P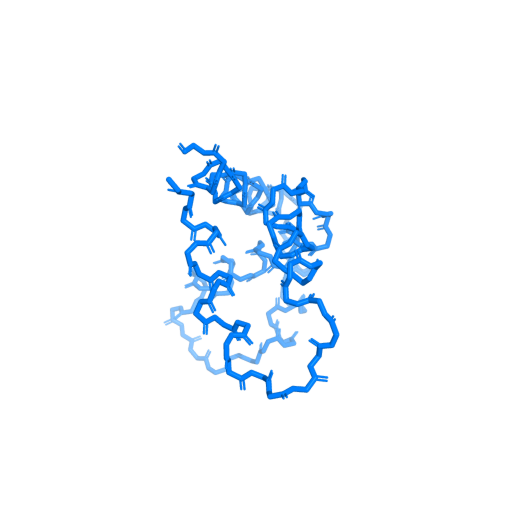rotein AF-A0A087CAH8-F1 (afdb_monomer_lite)

Structure (mmCIF, N/CA/C/O backbone):
data_AF-A0A087CAH8-F1
#
_entry.id   AF-A0A087CAH8-F1
#
loop_
_atom_site.group_PDB
_atom_site.id
_atom_site.type_symbol
_atom_site.label_atom_id
_atom_site.label_alt_id
_atom_site.label_comp_id
_atom_site.label_asym_id
_atom_site.label_entity_id
_atom_site.label_seq_id
_atom_site.pdbx_PDB_ins_code
_atom_site.Cartn_x
_atom_site.Cartn_y
_atom_site.Cartn_z
_atom_site.occupancy
_atom_site.B_iso_or_equiv
_atom_site.auth_seq_id
_atom_site.auth_comp_id
_atom_site.auth_asym_id
_atom_site.auth_atom_id
_atom_site.pdbx_PDB_model_num
ATOM 1 N N . MET A 1 1 ? -14.032 12.188 20.214 1.00 58.16 1 MET A N 1
ATOM 2 C CA . MET A 1 1 ? -14.296 10.894 19.556 1.00 58.16 1 MET A CA 1
ATOM 3 C C . MET A 1 1 ? -13.399 10.863 18.329 1.00 58.16 1 MET A C 1
ATOM 5 O O . MET A 1 1 ? -13.221 11.922 17.741 1.00 58.16 1 MET A O 1
ATOM 9 N N . SER A 1 2 ? -12.715 9.750 18.064 1.00 66.94 2 SER A N 1
ATOM 10 C CA . SER A 1 2 ? -11.755 9.652 16.951 1.00 66.94 2 SER A CA 1
ATOM 11 C C . SER A 1 2 ? -12.514 9.353 15.657 1.00 66.94 2 SER A C 1
ATOM 13 O O . SER A 1 2 ? -13.550 8.696 15.676 1.00 66.94 2 SER A O 1
ATOM 15 N N . ILE A 1 3 ? -11.983 9.767 14.509 1.00 70.12 3 ILE A N 1
ATOM 16 C CA . ILE A 1 3 ? -12.610 9.509 13.203 1.00 70.12 3 ILE A CA 1
ATOM 17 C C . ILE A 1 3 ? -12.878 8.007 12.984 1.00 70.12 3 ILE A C 1
ATOM 19 O O . ILE A 1 3 ? -13.902 7.636 12.413 1.00 70.12 3 ILE A O 1
ATOM 23 N N . ALA A 1 4 ? -12.010 7.115 13.478 1.00 65.31 4 ALA A N 1
ATOM 24 C CA . ALA A 1 4 ? -12.252 5.678 13.344 1.00 65.31 4 ALA A CA 1
ATOM 25 C C . ALA A 1 4 ? -13.316 5.140 14.301 1.00 65.31 4 ALA A C 1
ATOM 27 O O . ALA A 1 4 ? -13.893 4.097 13.998 1.00 65.31 4 ALA A O 1
ATOM 28 N N . THR A 1 5 ? -13.578 5.801 15.436 1.00 69.00 5 THR A N 1
ATOM 29 C CA . THR A 1 5 ? -14.703 5.403 16.293 1.00 69.00 5 THR A CA 1
ATOM 30 C C . THR A 1 5 ? -16.027 5.718 15.613 1.00 69.00 5 THR A C 1
ATOM 32 O O . THR A 1 5 ? -16.900 4.856 15.599 1.00 69.00 5 THR A O 1
ATOM 35 N N . ASP A 1 6 ? -16.120 6.875 14.960 1.00 68.94 6 ASP A N 1
ATOM 36 C CA . ASP A 1 6 ? -17.354 7.347 14.326 1.00 68.94 6 ASP A CA 1
ATOM 37 C C . ASP A 1 6 ? -17.663 6.554 13.037 1.00 68.94 6 ASP A C 1
ATOM 39 O O . ASP A 1 6 ? -18.789 6.110 12.826 1.00 68.94 6 ASP A O 1
ATOM 43 N N . GLU A 1 7 ? -16.651 6.263 12.205 1.00 63.12 7 GLU A N 1
ATOM 44 C CA . GLU A 1 7 ? -16.822 5.388 11.027 1.00 63.12 7 GLU A CA 1
ATOM 45 C C . GLU A 1 7 ? -17.183 3.942 11.394 1.00 63.12 7 GLU A C 1
ATOM 47 O O . GLU A 1 7 ? -17.889 3.256 10.646 1.00 63.12 7 GLU A O 1
ATOM 52 N N . ALA A 1 8 ? -16.639 3.436 12.504 1.00 60.44 8 ALA A N 1
ATOM 53 C CA . ALA A 1 8 ? -16.929 2.082 12.952 1.00 60.44 8 ALA A CA 1
ATOM 54 C C . ALA A 1 8 ? -18.390 1.949 13.389 1.00 60.44 8 ALA A C 1
ATOM 56 O O . ALA A 1 8 ? -19.022 0.950 13.049 1.00 60.44 8 ALA A O 1
ATOM 57 N N . GLU A 1 9 ? -18.931 2.949 14.090 1.00 63.81 9 GLU A N 1
ATOM 58 C CA . GLU A 1 9 ? -20.347 2.990 14.470 1.00 63.81 9 GLU A CA 1
ATOM 59 C C . GLU A 1 9 ? -21.252 2.934 13.228 1.00 63.81 9 GLU A C 1
ATOM 61 O O . GLU A 1 9 ? -22.094 2.041 13.132 1.00 63.81 9 GLU A O 1
ATOM 66 N N . GLU A 1 10 ? -20.990 3.758 12.207 1.00 64.56 10 GLU A N 1
ATOM 67 C CA . GLU A 1 10 ? -21.793 3.774 10.972 1.00 64.56 10 GLU A CA 1
ATOM 68 C C . GLU A 1 10 ? -21.751 2.437 10.199 1.00 64.56 10 GLU A C 1
ATOM 70 O O . GLU A 1 10 ? -22.764 1.965 9.670 1.00 64.56 10 GLU A O 1
ATOM 75 N N . LYS A 1 11 ? -20.577 1.797 10.104 1.00 60.28 11 LYS A N 1
ATOM 76 C CA . LYS A 1 11 ? -20.416 0.550 9.333 1.00 60.28 11 LYS A CA 1
ATOM 77 C C . LYS A 1 11 ? -20.965 -0.678 10.058 1.00 60.28 11 LYS A C 1
ATOM 79 O O . LYS A 1 11 ? -21.455 -1.594 9.394 1.00 60.28 11 LYS A O 1
ATOM 84 N N . ILE A 1 12 ? -20.880 -0.719 11.388 1.00 60.22 12 ILE A N 1
ATOM 85 C CA . ILE A 1 12 ? -21.296 -1.875 12.195 1.00 60.22 12 ILE A CA 1
ATOM 86 C C . ILE A 1 12 ? -22.820 -1.898 12.390 1.00 60.22 12 ILE A C 1
ATOM 88 O O . ILE A 1 12 ? -23.407 -2.981 12.372 1.00 60.22 12 ILE A O 1
ATOM 92 N N . GLU A 1 13 ? -23.488 -0.740 12.459 1.00 58.44 13 GLU A N 1
ATOM 93 C CA . GLU A 1 13 ? -24.959 -0.647 12.556 1.00 58.44 13 GLU A CA 1
ATOM 94 C C . GLU A 1 13 ? -25.709 -1.275 11.363 1.00 58.44 13 GLU A C 1
ATOM 96 O O . GLU A 1 13 ? -26.883 -1.632 11.474 1.00 58.44 13 GLU A O 1
ATOM 101 N N . ARG A 1 14 ? -25.039 -1.480 10.222 1.00 58.06 14 ARG A N 1
ATOM 102 C CA . ARG A 1 14 ? -25.625 -2.097 9.019 1.00 58.06 14 ARG A CA 1
ATOM 103 C C . ARG A 1 14 ? -25.673 -3.629 9.027 1.00 58.06 14 ARG A C 1
ATOM 105 O O . ARG A 1 14 ? -26.200 -4.203 8.072 1.00 58.06 14 ARG A O 1
ATOM 112 N N . ILE A 1 15 ? -25.154 -4.305 10.056 1.00 57.28 15 ILE A N 1
ATOM 113 C CA . ILE A 1 15 ? -25.104 -5.775 10.108 1.00 57.28 15 ILE A CA 1
ATOM 114 C C . ILE A 1 15 ? -26.018 -6.294 11.235 1.00 57.28 15 ILE A C 1
ATOM 116 O O . ILE A 1 15 ? -25.641 -6.212 12.402 1.00 57.28 15 ILE A O 1
ATOM 120 N N . PRO A 1 16 ? -27.198 -6.883 10.940 1.00 52.00 16 PRO A N 1
ATOM 121 C CA . PRO A 1 16 ? -28.237 -7.096 11.955 1.00 52.00 16 PRO A CA 1
ATOM 122 C C . PRO A 1 16 ? -27.971 -8.219 12.978 1.00 52.00 16 PRO A C 1
ATOM 124 O O . PRO A 1 16 ? -28.850 -8.497 13.791 1.00 52.00 16 PRO A O 1
ATOM 127 N N . CYS A 1 17 ? -26.824 -8.915 12.941 1.00 52.97 17 CYS A N 1
ATOM 128 C CA . CYS A 1 17 ? -26.696 -10.219 13.615 1.00 52.97 17 CYS A CA 1
ATOM 129 C C . CYS A 1 17 ? -25.354 -10.531 14.307 1.00 52.97 17 CYS A C 1
ATOM 131 O O . CYS A 1 17 ? -25.160 -11.688 14.679 1.00 52.97 17 CYS A O 1
ATOM 133 N N . ILE A 1 18 ? -24.408 -9.598 14.479 1.00 52.03 18 ILE A N 1
ATOM 134 C CA . ILE A 1 18 ? -23.097 -9.967 15.054 1.00 52.03 18 ILE A CA 1
ATOM 135 C C . ILE A 1 18 ? -23.024 -9.618 16.544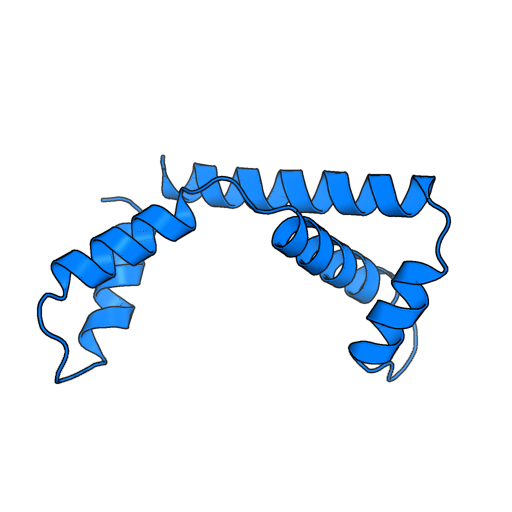 1.00 52.03 18 ILE A C 1
ATOM 137 O O . ILE A 1 18 ? -23.093 -8.457 16.941 1.00 52.03 18 ILE A O 1
ATOM 141 N N . TYR A 1 19 ? -22.878 -10.664 17.360 1.00 53.16 19 TYR A N 1
ATOM 142 C CA . TYR A 1 19 ? -22.469 -10.613 18.763 1.00 53.16 19 TYR A CA 1
ATOM 143 C C . TYR A 1 19 ? -21.316 -9.604 18.964 1.00 53.16 19 TYR A C 1
ATOM 145 O O . TYR A 1 19 ? -20.273 -9.728 18.330 1.00 53.16 19 TYR A O 1
ATOM 153 N N . ASN A 1 20 ? -21.520 -8.634 19.864 1.00 64.19 20 ASN A N 1
ATOM 154 C CA . ASN A 1 20 ? -20.596 -7.560 20.259 1.00 64.19 20 ASN A CA 1
ATOM 155 C C . ASN A 1 20 ? -20.107 -6.632 19.130 1.00 64.19 20 ASN A C 1
ATOM 157 O O . ASN A 1 20 ? -18.952 -6.677 18.702 1.00 64.19 20 ASN A O 1
ATOM 161 N N . SER A 1 21 ? -20.955 -5.670 18.754 1.00 67.00 21 SER A N 1
ATOM 162 C CA . SER A 1 21 ? -20.561 -4.471 17.994 1.00 67.00 21 SER A CA 1
ATOM 163 C C . SER A 1 21 ? -19.323 -3.772 18.577 1.00 67.00 21 SER A C 1
ATOM 165 O O . SER A 1 21 ? -18.493 -3.255 17.833 1.00 67.00 21 SER A O 1
ATOM 167 N N . ASP A 1 22 ? -19.147 -3.823 19.899 1.00 74.88 22 ASP A N 1
ATOM 168 C CA . ASP A 1 22 ? -17.981 -3.277 20.591 1.00 74.88 22 ASP A CA 1
ATOM 169 C C . ASP A 1 22 ? -16.666 -3.994 20.259 1.00 74.88 22 ASP A C 1
ATOM 171 O O . ASP A 1 22 ? -15.626 -3.342 20.161 1.00 74.88 22 ASP A O 1
ATOM 175 N N . ASP A 1 23 ? -16.681 -5.313 20.066 1.00 74.94 23 ASP A N 1
ATOM 176 C CA . ASP A 1 23 ? -15.465 -6.067 19.741 1.00 74.94 23 ASP A CA 1
ATOM 177 C C . ASP A 1 23 ? -15.083 -5.876 18.269 1.00 74.94 23 ASP A C 1
ATOM 179 O O . ASP A 1 23 ? -13.902 -5.720 17.955 1.00 74.94 23 ASP A O 1
ATOM 183 N N . LEU A 1 24 ? -16.074 -5.758 17.377 1.00 74.56 24 LEU A N 1
ATOM 184 C CA . LEU A 1 24 ? -15.856 -5.349 15.987 1.00 74.56 24 LEU A CA 1
ATOM 185 C C . LEU A 1 24 ? -15.300 -3.924 15.890 1.00 74.56 24 LEU A C 1
ATOM 187 O O . LEU A 1 24 ? -14.369 -3.679 15.124 1.00 74.56 24 LEU A O 1
ATOM 191 N N . ARG A 1 25 ? -15.820 -2.993 16.696 1.00 72.25 25 ARG A N 1
ATOM 192 C CA . ARG A 1 25 ? -15.334 -1.609 16.755 1.00 72.25 25 ARG A CA 1
ATOM 193 C C . ARG A 1 25 ? -13.894 -1.553 17.255 1.00 72.25 25 ARG A C 1
ATOM 195 O O . ARG A 1 25 ? -13.060 -0.891 16.641 1.00 72.25 25 ARG A O 1
ATOM 202 N N . LYS A 1 26 ? -13.573 -2.290 18.323 1.00 77.06 26 LYS A N 1
ATOM 203 C CA . LYS A 1 26 ? -12.196 -2.416 18.828 1.00 77.06 26 LYS A CA 1
ATOM 204 C C . LYS A 1 26 ? -11.266 -3.025 17.783 1.00 77.06 26 LYS A C 1
ATOM 206 O O . LYS A 1 26 ? -10.171 -2.507 17.606 1.00 77.06 26 LYS A O 1
AT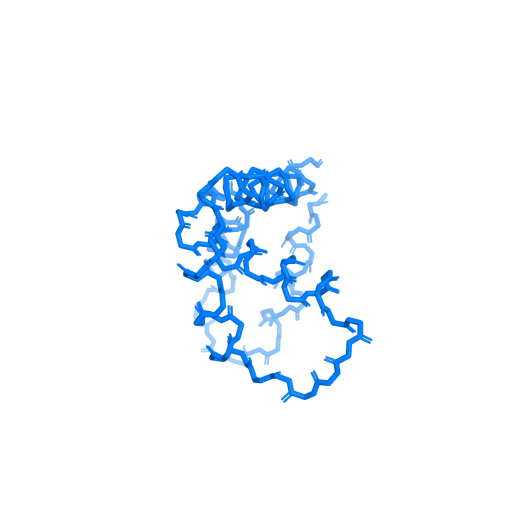OM 211 N N . ALA A 1 27 ? -11.694 -4.071 17.077 1.00 78.69 27 ALA A N 1
ATOM 212 C CA . ALA A 1 27 ? -10.902 -4.693 16.019 1.00 78.69 27 ALA A CA 1
ATOM 213 C C . ALA A 1 27 ? -10.672 -3.743 14.830 1.00 78.69 27 ALA A C 1
ATOM 215 O O . ALA A 1 27 ? -9.555 -3.662 14.324 1.00 78.69 27 ALA A O 1
ATOM 216 N N . TYR A 1 28 ? -11.692 -2.980 14.422 1.00 76.81 28 TYR A N 1
ATOM 217 C CA . TYR A 1 28 ? -11.581 -1.982 13.355 1.00 76.81 28 TYR A CA 1
ATOM 218 C C . TYR A 1 28 ? -10.594 -0.870 13.716 1.00 76.81 28 TYR A C 1
ATOM 220 O O . TYR A 1 28 ? -9.689 -0.568 12.939 1.00 76.81 28 TYR A O 1
ATOM 228 N N . VAL A 1 29 ? -10.729 -0.294 14.915 1.00 78.50 29 VAL A N 1
ATOM 229 C CA . VAL A 1 29 ? -9.799 0.730 15.408 1.00 78.50 29 VAL A CA 1
ATOM 230 C C . VAL A 1 29 ? -8.391 0.149 15.521 1.00 78.50 29 VAL A C 1
ATOM 232 O O . VAL A 1 29 ? -7.459 0.741 14.987 1.00 78.50 29 VAL A O 1
ATOM 235 N N . ALA A 1 30 ? -8.235 -1.036 16.122 1.00 79.25 30 ALA A N 1
ATOM 236 C CA . ALA A 1 30 ? -6.937 -1.691 16.265 1.00 79.25 30 ALA A CA 1
ATOM 237 C C . ALA A 1 30 ? -6.246 -1.883 14.908 1.00 79.25 30 ALA A C 1
ATOM 239 O O . ALA A 1 30 ? -5.090 -1.492 14.765 1.00 79.25 30 ALA A O 1
ATOM 240 N N . GLY A 1 31 ? -6.966 -2.381 13.897 1.00 78.38 31 GLY A N 1
ATOM 241 C CA . GLY A 1 31 ? -6.444 -2.528 12.537 1.00 78.38 31 GLY A CA 1
ATOM 242 C C . GLY A 1 31 ? -6.056 -1.197 11.887 1.00 78.38 31 GLY A C 1
ATOM 243 O O . GLY A 1 31 ? -5.019 -1.108 11.245 1.00 78.38 31 GLY A O 1
ATOM 244 N N . ARG A 1 32 ? -6.833 -0.127 12.104 1.00 78.31 32 ARG A N 1
ATOM 245 C CA . ARG A 1 32 ? -6.542 1.219 11.569 1.00 78.31 32 ARG A CA 1
ATOM 246 C C . ARG A 1 32 ? -5.367 1.914 12.258 1.00 78.31 32 ARG A C 1
ATOM 248 O O . ARG A 1 32 ? -4.796 2.836 11.684 1.00 78.31 32 ARG A O 1
ATOM 255 N N . THR A 1 33 ? -5.034 1.494 13.476 1.00 80.81 33 THR A N 1
ATOM 256 C CA . THR A 1 33 ? -3.918 2.031 14.272 1.00 80.81 33 THR A CA 1
ATOM 257 C C . THR A 1 33 ? -2.656 1.168 14.241 1.00 80.81 33 THR A C 1
ATOM 259 O O . THR A 1 33 ? -1.615 1.613 14.734 1.00 80.81 33 THR A O 1
ATOM 262 N N . ALA A 1 34 ? -2.741 -0.045 13.683 1.00 85.69 34 ALA A N 1
ATOM 263 C CA . ALA A 1 34 ? -1.623 -0.970 13.553 1.00 85.69 34 ALA A CA 1
ATOM 264 C C . ALA A 1 34 ? -0.580 -0.447 12.557 1.00 85.69 34 ALA A C 1
ATOM 266 O O . ALA A 1 34 ? -0.906 0.296 11.629 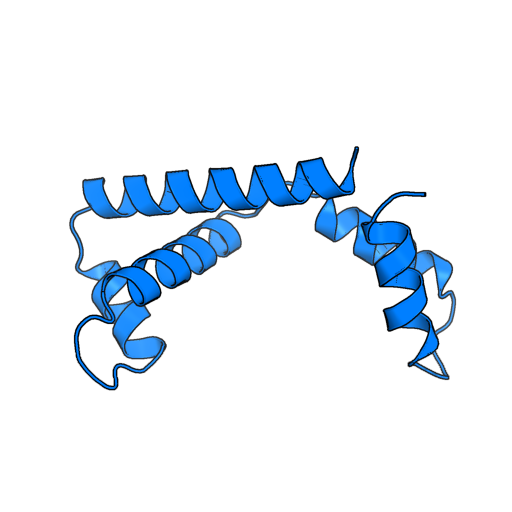1.00 85.69 34 ALA A O 1
ATOM 267 N N . GLU A 1 35 ? 0.683 -0.821 12.763 1.00 89.19 35 GLU A N 1
ATOM 268 C CA . GLU A 1 35 ? 1.730 -0.541 11.781 1.00 89.19 35 GLU A CA 1
ATOM 269 C C . GLU A 1 35 ? 1.428 -1.281 10.469 1.00 89.19 35 GLU A C 1
ATOM 271 O O . GLU A 1 35 ? 1.031 -2.450 10.513 1.00 89.19 35 GLU A O 1
ATOM 276 N N . PRO A 1 36 ? 1.609 -0.626 9.309 1.00 89.31 36 PRO A N 1
ATOM 277 C CA . PRO A 1 36 ? 1.352 -1.252 8.024 1.00 89.31 36 PRO A CA 1
ATOM 278 C C . PRO A 1 36 ? 2.345 -2.387 7.769 1.00 89.31 36 PRO A C 1
ATOM 280 O O . PRO A 1 36 ? 3.557 -2.242 7.953 1.00 89.31 36 PRO A O 1
ATOM 283 N N . THR A 1 37 ? 1.825 -3.517 7.309 1.00 92.88 37 THR A N 1
ATOM 284 C CA . THR A 1 37 ? 2.629 -4.670 6.903 1.00 92.88 37 THR A CA 1
ATOM 285 C C . THR A 1 37 ? 3.376 -4.390 5.598 1.00 92.88 37 THR A C 1
ATOM 287 O O . THR A 1 37 ? 2.986 -3.536 4.803 1.00 92.88 37 THR A O 1
ATOM 290 N N . GLU A 1 38 ? 4.442 -5.146 5.330 1.00 93.81 38 GLU A N 1
ATOM 291 C CA . GLU A 1 38 ? 5.209 -5.011 4.084 1.00 93.81 38 GLU A CA 1
ATOM 292 C C . GLU A 1 38 ? 4.336 -5.224 2.836 1.00 93.81 38 GLU A C 1
ATOM 294 O O . GLU A 1 38 ? 4.447 -4.467 1.874 1.00 93.81 38 GLU A O 1
ATOM 299 N N . GLY A 1 39 ? 3.396 -6.175 2.890 1.00 93.38 39 GLY A N 1
ATOM 300 C CA . GLY A 1 39 ? 2.448 -6.420 1.801 1.00 93.38 39 GLY A CA 1
ATOM 301 C C . GLY A 1 39 ? 1.469 -5.264 1.571 1.00 93.38 39 GLY A C 1
ATOM 302 O O . GLY A 1 39 ? 1.147 -4.952 0.428 1.00 93.38 39 GLY A O 1
ATOM 303 N N . GLU A 1 40 ? 1.022 -4.580 2.628 1.00 92.94 40 GLU A N 1
ATOM 304 C CA . GLU A 1 40 ? 0.179 -3.381 2.496 1.00 92.94 40 GLU A CA 1
ATOM 305 C C . GLU A 1 40 ? 0.965 -2.195 1.931 1.00 92.94 40 GLU A C 1
ATOM 307 O O . GLU A 1 40 ? 0.444 -1.451 1.096 1.00 92.94 40 GLU A O 1
ATOM 312 N N . ILE A 1 41 ? 2.228 -2.039 2.342 1.00 96.25 41 ILE A N 1
ATOM 313 C CA . ILE A 1 41 ? 3.128 -1.022 1.788 1.00 96.25 41 ILE A CA 1
ATOM 314 C C . ILE A 1 41 ? 3.342 -1.281 0.293 1.00 96.25 41 ILE A C 1
ATOM 316 O O . ILE A 1 41 ? 3.200 -0.347 -0.498 1.00 96.25 41 ILE A O 1
ATOM 320 N N . GLU A 1 42 ? 3.615 -2.524 -0.109 1.00 94.50 42 GLU A N 1
ATOM 321 C CA . GLU A 1 42 ? 3.794 -2.892 -1.517 1.00 94.50 42 GLU A CA 1
ATOM 322 C C . GLU A 1 42 ? 2.518 -2.692 -2.337 1.00 94.50 42 GLU A C 1
ATOM 324 O O . GLU A 1 42 ? 2.559 -2.064 -3.396 1.00 94.50 42 GLU A O 1
ATOM 329 N N . ALA A 1 43 ? 1.360 -3.114 -1.825 1.00 93.56 43 ALA A N 1
ATOM 330 C CA . ALA A 1 43 ? 0.086 -2.897 -2.503 1.00 93.56 43 ALA A CA 1
ATOM 331 C C . ALA A 1 43 ? -0.208 -1.397 -2.705 1.00 93.56 43 ALA A C 1
ATOM 333 O O . ALA A 1 43 ? -0.631 -0.978 -3.786 1.00 93.56 43 ALA A O 1
ATOM 334 N N . GLY A 1 44 ? 0.065 -0.569 -1.689 1.00 93.62 44 GLY A N 1
ATOM 335 C CA . GLY A 1 44 ? -0.051 0.885 -1.794 1.00 93.62 44 GLY A CA 1
ATOM 336 C C . GLY A 1 44 ? 0.946 1.491 -2.786 1.00 93.62 44 GLY A C 1
ATOM 337 O O . GLY A 1 44 ? 0.593 2.402 -3.534 1.00 93.62 44 GLY A O 1
ATOM 338 N N . ALA A 1 45 ? 2.161 0.948 -2.869 1.00 94.88 45 ALA A N 1
ATOM 339 C CA . ALA A 1 45 ? 3.177 1.397 -3.812 1.00 94.88 45 ALA A CA 1
ATOM 340 C C . ALA A 1 45 ? 2.780 1.084 -5.265 1.00 94.88 45 ALA A C 1
ATOM 342 O O . ALA A 1 45 ? 2.861 1.964 -6.122 1.00 94.88 45 ALA A O 1
ATOM 343 N N . ILE A 1 46 ? 2.239 -0.112 -5.528 1.00 92.69 46 ILE A N 1
ATOM 344 C CA . ILE A 1 46 ? 1.666 -0.499 -6.829 1.00 92.69 46 ILE A CA 1
ATOM 345 C C . ILE A 1 46 ? 0.476 0.404 -7.189 1.00 92.69 46 ILE A C 1
ATOM 347 O O . ILE A 1 46 ? 0.325 0.820 -8.341 1.00 92.69 46 ILE A O 1
ATOM 351 N N . ALA A 1 47 ? -0.362 0.768 -6.214 1.00 91.00 47 ALA A N 1
ATOM 352 C CA . ALA A 1 47 ? -1.476 1.691 -6.434 1.00 91.00 47 ALA A CA 1
ATOM 353 C C . ALA A 1 47 ? -1.002 3.111 -6.810 1.00 91.00 47 ALA A C 1
ATOM 355 O O . ALA A 1 47 ? -1.559 3.728 -7.718 1.00 91.00 47 ALA A O 1
ATOM 356 N N . ILE A 1 48 ? 0.049 3.624 -6.163 1.00 90.88 48 ILE A N 1
ATOM 357 C CA . ILE A 1 48 ? 0.662 4.915 -6.520 1.00 90.88 48 ILE A CA 1
ATOM 358 C C . ILE A 1 48 ? 1.289 4.836 -7.919 1.00 90.88 48 ILE A C 1
ATOM 360 O O . ILE A 1 48 ? 1.018 5.687 -8.770 1.00 90.88 48 ILE A O 1
ATOM 364 N N . PHE A 1 49 ? 2.077 3.790 -8.172 1.00 90.19 49 PHE A N 1
ATOM 365 C CA . PHE A 1 49 ? 2.729 3.534 -9.453 1.00 90.19 49 PHE A CA 1
ATOM 366 C C . PHE A 1 49 ? 1.720 3.471 -10.603 1.00 90.19 49 PHE A C 1
ATOM 368 O O . PHE A 1 49 ? 1.870 4.185 -11.597 1.00 90.19 49 PHE A O 1
ATOM 375 N N . SER A 1 50 ? 0.660 2.672 -10.455 1.00 87.88 50 SER A N 1
ATOM 376 C CA . SER A 1 50 ? -0.380 2.534 -11.478 1.00 87.88 50 SER A CA 1
ATOM 377 C C . SER A 1 50 ? -1.018 3.880 -11.808 1.00 87.88 50 SER A C 1
ATOM 379 O O . SER A 1 50 ? -1.112 4.221 -12.983 1.00 87.88 50 SER A O 1
ATOM 381 N N . ARG A 1 51 ? -1.354 4.694 -10.796 1.00 85.19 51 ARG A N 1
ATOM 382 C CA . ARG A 1 51 ? -1.987 6.013 -10.965 1.00 85.19 51 ARG A CA 1
ATOM 383 C C . ARG A 1 51 ? -1.099 7.044 -11.663 1.00 85.19 51 ARG A C 1
ATOM 385 O O . ARG A 1 51 ? -1.609 7.892 -12.391 1.00 85.19 51 ARG A O 1
ATOM 392 N N . LEU A 1 52 ? 0.211 7.001 -11.435 1.00 83.19 52 LEU A N 1
ATOM 393 C CA . LEU A 1 52 ? 1.163 7.931 -12.056 1.00 83.19 52 LEU A CA 1
ATOM 394 C C . LEU A 1 52 ? 1.554 7.514 -13.477 1.00 83.19 52 LEU A C 1
ATOM 396 O O . LEU A 1 52 ? 1.895 8.361 -14.299 1.00 83.19 52 LEU A O 1
ATOM 400 N N . THR A 1 53 ? 1.468 6.220 -13.779 1.00 77.25 53 THR A N 1
ATOM 401 C CA . THR A 1 53 ? 1.753 5.664 -15.108 1.00 77.25 53 THR A CA 1
ATOM 402 C C . THR A 1 53 ? 0.528 5.620 -16.024 1.00 77.25 53 THR A C 1
ATOM 404 O O . THR A 1 53 ? 0.669 5.324 -17.209 1.00 77.25 53 THR A O 1
ATOM 407 N N . THR A 1 54 ? -0.668 5.986 -15.539 1.00 65.81 54 THR A N 1
ATOM 408 C CA . THR A 1 54 ? -1.923 5.970 -16.319 1.00 65.81 54 THR A CA 1
ATOM 409 C C . THR A 1 54 ? -2.048 7.108 -17.349 1.00 65.81 54 THR A C 1
ATOM 411 O O . THR A 1 54 ? -3.148 7.583 -17.629 1.00 65.81 54 THR A O 1
ATOM 414 N N . SER A 1 55 ? -0.954 7.581 -17.949 1.00 56.94 55 SER A N 1
ATOM 415 C CA . SER A 1 55 ? -1.039 8.565 -19.037 1.00 56.94 55 SER A CA 1
ATOM 416 C C . SER A 1 55 ? -1.574 7.961 -20.345 1.00 56.94 55 SER A C 1
ATOM 418 O O . SER A 1 55 ? -2.025 8.714 -21.206 1.00 56.94 55 SER A O 1
ATOM 420 N N . ALA A 1 56 ? -1.614 6.627 -20.489 1.00 53.50 56 ALA A N 1
ATOM 421 C CA . ALA A 1 56 ? -2.228 5.963 -21.637 1.00 53.50 56 ALA A CA 1
ATOM 422 C C . ALA A 1 56 ? -2.635 4.493 -21.349 1.00 53.50 56 ALA A C 1
ATOM 424 O O . ALA A 1 56 ? -1.790 3.661 -21.049 1.00 53.50 56 ALA A O 1
ATOM 425 N N . HIS A 1 57 ? -3.920 4.176 -21.563 1.00 52.78 57 HIS A N 1
ATOM 426 C CA . HIS A 1 57 ? -4.487 2.845 -21.869 1.00 52.78 57 HIS A CA 1
ATOM 427 C C . HIS A 1 57 ? -4.734 1.783 -20.771 1.00 52.78 57 HIS A C 1
ATOM 429 O O . HIS A 1 57 ? -4.149 1.755 -19.697 1.00 52.78 57 HIS A O 1
ATOM 435 N N . HIS A 1 58 ? -5.694 0.916 -21.124 1.00 63.38 58 HIS A N 1
ATOM 436 C CA . HIS A 1 58 ? -6.371 -0.180 -20.424 1.00 63.38 58 HIS A CA 1
ATOM 437 C C . HIS A 1 58 ? -5.467 -1.298 -19.868 1.00 63.38 58 HIS A C 1
ATOM 439 O O . HIS A 1 58 ? -5.630 -2.458 -20.243 1.00 63.38 58 HIS A O 1
ATOM 445 N N . MET A 1 59 ? -4.524 -0.983 -18.985 1.00 73.12 59 MET A N 1
ATOM 446 C CA . MET A 1 59 ? -3.795 -2.018 -18.249 1.00 73.12 59 MET A CA 1
ATOM 447 C C . MET A 1 59 ? -4.646 -2.547 -17.092 1.00 73.12 59 MET A C 1
ATOM 449 O O . MET A 1 59 ? -5.280 -1.780 -16.361 1.00 73.12 59 MET A O 1
ATOM 453 N N . SER A 1 60 ? -4.693 -3.870 -16.951 1.00 84.25 60 SER A N 1
ATOM 454 C CA . SER A 1 60 ? -5.335 -4.525 -15.814 1.00 84.25 60 SER A CA 1
ATOM 455 C C . SER A 1 60 ? -4.477 -4.390 -14.552 1.00 84.25 60 SER A C 1
ATOM 457 O O . SER A 1 60 ? -3.302 -4.028 -14.614 1.00 84.25 60 SER A O 1
ATOM 459 N N . HIS A 1 61 ? -5.055 -4.690 -13.385 1.00 82.81 61 HIS A N 1
ATOM 460 C CA . HIS A 1 61 ? -4.294 -4.718 -12.133 1.00 82.81 61 HIS A CA 1
ATOM 461 C C . HIS A 1 61 ? -3.090 -5.669 -12.224 1.00 82.81 61 HIS A C 1
ATOM 463 O O . HIS A 1 61 ? -1.987 -5.291 -11.839 1.00 82.81 61 HIS A O 1
ATOM 469 N N . ASP A 1 62 ? -3.284 -6.849 -12.812 1.00 87.75 62 ASP A N 1
ATOM 470 C CA . ASP A 1 62 ? -2.231 -7.855 -12.968 1.00 87.75 62 ASP A CA 1
ATOM 471 C C . ASP A 1 62 ? -1.093 -7.353 -13.868 1.00 87.75 62 ASP A C 1
ATOM 473 O O . ASP A 1 62 ? 0.078 -7.608 -13.586 1.00 87.75 62 ASP A O 1
ATOM 477 N N . ASP A 1 63 ? -1.410 -6.565 -14.901 1.00 88.00 63 ASP A N 1
ATOM 478 C CA . ASP A 1 63 ? -0.396 -5.947 -15.760 1.00 88.00 63 ASP A CA 1
ATOM 479 C C . ASP A 1 63 ? 0.446 -4.920 -14.989 1.00 88.00 63 ASP A C 1
ATOM 481 O O . ASP A 1 63 ? 1.653 -4.815 -15.208 1.00 88.00 63 ASP A O 1
ATOM 485 N N . TYR A 1 64 ? -0.163 -4.179 -14.056 1.00 86.56 64 TYR A N 1
ATOM 486 C CA . TYR A 1 64 ? 0.567 -3.256 -13.183 1.00 86.56 64 TYR A CA 1
ATOM 487 C C . TYR A 1 64 ? 1.442 -3.985 -12.168 1.00 86.56 64 TYR A C 1
ATOM 489 O O . TYR A 1 64 ? 2.556 -3.532 -11.914 1.00 86.56 64 TYR A O 1
ATOM 497 N N . VAL A 1 65 ? 0.981 -5.111 -11.620 1.00 88.44 65 VAL A N 1
ATOM 498 C CA . VAL A 1 65 ? 1.798 -5.965 -10.742 1.00 88.44 65 VAL A CA 1
ATOM 499 C C . VAL A 1 65 ? 2.985 -6.541 -11.522 1.00 88.44 65 VAL A C 1
ATOM 501 O O . VAL A 1 65 ? 4.121 -6.503 -11.051 1.00 88.44 65 VAL A O 1
ATOM 504 N N . ALA A 1 66 ? 2.765 -7.005 -12.753 1.00 89.06 66 ALA A N 1
ATOM 505 C CA . ALA A 1 66 ? 3.845 -7.475 -13.614 1.00 89.06 66 ALA A CA 1
ATOM 506 C C . ALA A 1 66 ? 4.849 -6.351 -13.931 1.00 89.06 66 ALA A C 1
ATOM 508 O O . ALA A 1 66 ? 6.056 -6.535 -13.774 1.00 89.06 66 ALA A O 1
ATOM 509 N N . ALA A 1 67 ? 4.360 -5.164 -14.306 1.00 88.75 67 ALA A N 1
ATOM 510 C CA . ALA A 1 67 ? 5.199 -4.000 -14.586 1.00 88.75 67 ALA A CA 1
ATOM 511 C C . ALA A 1 67 ? 5.971 -3.517 -13.346 1.00 88.75 67 ALA A C 1
ATOM 513 O O . ALA A 1 67 ? 7.141 -3.148 -13.460 1.00 88.75 67 ALA A O 1
ATOM 514 N N . TRP A 1 68 ? 5.361 -3.575 -12.160 1.00 90.19 68 TRP A N 1
ATOM 515 C CA . TRP A 1 68 ? 6.000 -3.266 -10.880 1.00 90.19 68 TRP A CA 1
ATOM 516 C C . TRP A 1 68 ? 7.242 -4.124 -10.631 1.00 90.19 68 TRP A C 1
ATOM 518 O O . TRP A 1 68 ? 8.263 -3.627 -10.155 1.00 90.19 68 TRP A O 1
ATOM 528 N N . HIS A 1 69 ? 7.216 -5.397 -11.025 1.00 90.19 69 HIS A N 1
ATOM 529 C CA . HIS A 1 69 ? 8.391 -6.255 -10.905 1.00 90.19 69 HIS A CA 1
ATOM 530 C C . HIS A 1 69 ? 9.493 -5.948 -11.935 1.00 90.19 69 HIS A C 1
ATOM 532 O O . HIS A 1 69 ? 10.634 -6.368 -11.731 1.00 90.19 69 HIS A O 1
ATOM 538 N N . CYS A 1 70 ? 9.196 -5.158 -12.971 1.00 90.06 70 CYS A N 1
ATOM 539 C CA . CYS A 1 70 ? 10.134 -4.769 -14.026 1.00 90.06 70 CYS A CA 1
ATOM 540 C C . CYS A 1 70 ? 10.765 -3.375 -13.854 1.00 90.06 70 CYS A C 1
ATOM 542 O O . CYS A 1 70 ? 11.713 -3.071 -14.577 1.00 90.06 70 CYS A O 1
ATOM 544 N N . ILE A 1 71 ? 10.277 -2.524 -12.941 1.00 90.81 71 ILE A N 1
ATOM 545 C CA . ILE A 1 71 ? 10.912 -1.217 -12.686 1.00 90.81 71 ILE A CA 1
ATOM 546 C C . ILE A 1 71 ? 12.240 -1.364 -11.933 1.00 90.81 71 ILE A C 1
ATOM 548 O O . ILE A 1 71 ? 12.471 -2.366 -11.250 1.00 90.81 71 ILE A O 1
ATOM 552 N N . ALA A 1 72 ? 13.094 -0.342 -12.039 1.00 93.56 72 ALA A N 1
ATOM 553 C CA . ALA A 1 72 ? 14.374 -0.307 -11.341 1.00 93.56 72 ALA A CA 1
ATOM 554 C C . ALA A 1 72 ? 14.175 -0.368 -9.810 1.00 93.56 72 ALA A C 1
ATOM 556 O O . ALA A 1 72 ? 13.242 0.269 -9.301 1.00 93.56 72 ALA A O 1
ATOM 557 N N . PRO A 1 73 ? 15.027 -1.099 -9.063 1.00 93.00 73 PRO A N 1
ATOM 558 C CA . PRO A 1 73 ? 14.907 -1.225 -7.610 1.00 93.00 73 PRO A CA 1
ATOM 559 C C . PRO A 1 73 ? 14.831 0.121 -6.882 1.00 93.00 73 PRO A C 1
ATOM 561 O O . PRO A 1 73 ? 14.014 0.281 -5.984 1.00 93.00 73 PRO A O 1
ATOM 564 N N . GLU A 1 74 ? 15.598 1.116 -7.323 1.00 93.06 74 GLU A N 1
ATOM 565 C CA . GLU A 1 74 ? 15.649 2.444 -6.705 1.00 93.06 74 GLU A CA 1
ATOM 566 C C . GLU A 1 74 ? 14.311 3.186 -6.844 1.00 93.06 74 GLU A C 1
ATOM 568 O O . GLU A 1 74 ? 13.840 3.837 -5.914 1.00 93.06 74 GLU A O 1
ATOM 573 N N . GLN A 1 75 ? 13.654 3.045 -7.998 1.00 90.00 75 GLN A N 1
ATOM 574 C CA . GLN A 1 75 ? 12.318 3.605 -8.219 1.00 90.00 75 GLN A CA 1
ATOM 575 C C . GLN A 1 75 ? 11.269 2.860 -7.391 1.00 90.00 75 GLN A C 1
ATOM 577 O O . GLN A 1 75 ? 10.330 3.466 -6.876 1.00 90.00 75 GLN A O 1
ATOM 582 N N . ARG A 1 76 ? 11.433 1.539 -7.239 1.00 91.88 76 ARG A N 1
ATOM 583 C CA . ARG A 1 76 ? 10.567 0.720 -6.389 1.00 91.88 76 ARG A CA 1
ATOM 584 C C . ARG A 1 76 ? 10.642 1.176 -4.935 1.00 91.88 76 ARG A C 1
ATOM 586 O O . ARG A 1 76 ? 9.605 1.381 -4.311 1.00 91.88 76 ARG A O 1
ATOM 593 N N . GLU A 1 77 ? 11.851 1.386 -4.422 1.00 94.19 77 GLU A N 1
ATOM 594 C CA . GLU A 1 77 ? 12.091 1.885 -3.067 1.00 94.19 77 GLU A CA 1
ATOM 595 C C . GLU A 1 77 ? 11.441 3.253 -2.827 1.00 94.19 77 GLU A C 1
ATOM 597 O O . GLU A 1 77 ? 10.842 3.465 -1.772 1.00 94.19 77 GLU A O 1
ATOM 602 N N . GLU A 1 78 ? 11.478 4.157 -3.810 1.00 94.19 78 GLU A N 1
ATOM 603 C CA . GLU A 1 78 ? 10.820 5.462 -3.703 1.00 94.19 78 GLU A CA 1
ATOM 604 C C . GLU A 1 78 ? 9.298 5.322 -3.524 1.00 94.19 78 GLU A C 1
ATOM 606 O O . GLU A 1 78 ? 8.720 5.912 -2.607 1.00 94.19 78 GLU A O 1
ATOM 611 N N . PHE A 1 79 ? 8.640 4.492 -4.339 1.00 94.56 79 PHE A N 1
ATOM 612 C CA . PHE A 1 79 ? 7.201 4.244 -4.204 1.00 94.56 79 PHE A CA 1
ATOM 613 C C . PHE A 1 79 ? 6.847 3.525 -2.898 1.00 94.56 79 PHE A C 1
ATOM 615 O O . PHE A 1 79 ? 5.839 3.862 -2.272 1.00 94.56 79 PHE A O 1
ATOM 622 N N . MET A 1 80 ? 7.683 2.586 -2.449 1.00 96.56 80 MET A N 1
ATOM 623 C CA . MET A 1 80 ? 7.527 1.923 -1.149 1.00 96.56 80 MET A CA 1
ATOM 624 C C . MET A 1 80 ? 7.612 2.931 0.004 1.00 96.56 80 MET A C 1
ATOM 626 O O . MET A 1 80 ? 6.781 2.909 0.914 1.00 96.56 80 MET A O 1
ATOM 630 N N . ALA A 1 81 ? 8.569 3.862 -0.048 1.00 95.75 81 ALA A N 1
ATOM 631 C CA . ALA A 1 81 ? 8.716 4.912 0.955 1.00 95.75 81 ALA A CA 1
ATOM 632 C C . ALA A 1 81 ? 7.514 5.872 0.967 1.00 95.75 81 ALA A C 1
ATOM 634 O O . ALA A 1 81 ? 7.002 6.203 2.040 1.00 95.75 81 ALA A O 1
ATOM 635 N N . GLN A 1 82 ? 7.023 6.277 -0.209 1.00 94.88 82 GLN A N 1
ATOM 636 C CA . GLN A 1 82 ? 5.826 7.117 -0.332 1.00 94.88 82 GLN A CA 1
ATOM 637 C C . GLN A 1 82 ? 4.579 6.407 0.209 1.00 94.88 82 GLN A C 1
ATOM 639 O O . GLN A 1 82 ? 3.835 6.988 1.000 1.00 94.88 82 GLN A O 1
ATOM 644 N N . SER A 1 83 ? 4.380 5.140 -0.159 1.00 96.31 83 SER A N 1
ATOM 645 C CA . SER A 1 83 ? 3.281 4.306 0.334 1.00 96.31 83 SER A CA 1
ATOM 646 C C . SER A 1 83 ? 3.296 4.206 1.861 1.00 96.31 83 SER A C 1
ATOM 648 O O . SER A 1 83 ? 2.304 4.528 2.521 1.00 96.31 83 SER A O 1
ATOM 650 N N . LYS A 1 84 ? 4.458 3.885 2.446 1.00 95.81 84 LYS A N 1
ATOM 651 C CA . LYS A 1 84 ? 4.640 3.838 3.902 1.00 95.81 84 LYS A CA 1
ATOM 652 C C . LYS A 1 84 ? 4.302 5.173 4.568 1.00 95.81 84 LYS A C 1
ATOM 654 O O . LYS A 1 84 ? 3.611 5.186 5.583 1.00 95.81 84 LYS A O 1
ATOM 659 N N . ALA A 1 85 ? 4.755 6.295 4.007 1.00 94.25 85 ALA A N 1
ATOM 660 C CA . ALA A 1 85 ? 4.482 7.619 4.564 1.00 94.25 85 ALA A CA 1
ATOM 661 C C . ALA A 1 85 ? 2.980 7.953 4.569 1.00 94.25 85 ALA A C 1
ATOM 663 O O . ALA A 1 85 ? 2.476 8.489 5.557 1.00 94.25 85 ALA A O 1
ATOM 664 N N . VAL A 1 86 ? 2.256 7.607 3.500 1.00 93.12 86 VAL A N 1
ATOM 665 C CA . VAL A 1 86 ? 0.802 7.813 3.408 1.00 93.12 86 VAL A CA 1
ATOM 666 C C . VAL A 1 86 ? 0.053 6.935 4.410 1.00 93.12 86 VAL A C 1
ATOM 668 O O . VAL A 1 86 ? -0.836 7.431 5.102 1.00 93.12 86 VAL A O 1
ATOM 671 N N . LEU A 1 87 ? 0.424 5.656 4.528 1.00 91.12 87 LEU A N 1
ATOM 672 C CA . LEU A 1 87 ? -0.194 4.731 5.482 1.00 91.12 87 LEU A CA 1
ATOM 673 C C . LEU A 1 87 ? 0.038 5.177 6.933 1.00 91.12 87 LEU A C 1
ATOM 675 O O . LEU A 1 87 ? -0.905 5.214 7.721 1.00 91.12 87 LEU A O 1
ATOM 679 N N . GLU A 1 88 ? 1.252 5.617 7.273 1.00 91.38 88 GLU A N 1
ATOM 680 C CA . GLU A 1 88 ? 1.554 6.185 8.593 1.00 91.38 88 GLU A CA 1
ATOM 681 C C . GLU A 1 88 ? 0.781 7.479 8.870 1.00 91.38 88 GLU A C 1
ATOM 683 O O . GLU A 1 88 ? 0.293 7.684 9.982 1.00 91.38 88 GLU A O 1
ATOM 688 N N . ALA A 1 89 ? 0.639 8.359 7.875 1.00 88.50 89 ALA A N 1
ATOM 689 C CA . ALA A 1 89 ? -0.156 9.574 8.024 1.00 88.50 89 ALA A CA 1
ATOM 690 C C . ALA A 1 89 ? -1.638 9.248 8.271 1.00 88.50 89 ALA A C 1
ATOM 692 O O . ALA A 1 89 ? -2.253 9.824 9.167 1.00 88.50 89 ALA A O 1
ATOM 693 N N . ALA A 1 90 ? -2.197 8.281 7.537 1.00 85.94 90 ALA A N 1
ATOM 694 C CA . ALA A 1 90 ? -3.570 7.820 7.731 1.00 85.94 90 ALA A CA 1
ATOM 695 C C . ALA A 1 90 ? -3.776 7.186 9.117 1.00 85.94 90 ALA A C 1
ATOM 697 O O . ALA A 1 90 ? -4.779 7.456 9.776 1.00 85.94 90 ALA A O 1
ATOM 698 N N . ARG A 1 91 ? -2.805 6.394 9.585 1.00 86.50 91 ARG A N 1
ATOM 699 C CA . ARG A 1 91 ? -2.797 5.783 10.921 1.00 86.50 91 ARG A CA 1
ATOM 700 C C . ARG A 1 91 ? -2.792 6.835 12.036 1.00 86.50 91 ARG A C 1
ATOM 702 O O . ARG A 1 91 ? -3.534 6.716 13.013 1.00 86.50 91 ARG A O 1
ATOM 709 N N . LYS A 1 92 ? -1.987 7.892 11.882 1.00 84.06 92 LYS A N 1
ATOM 710 C CA . LYS A 1 92 ? -1.921 9.014 12.836 1.00 84.06 92 LYS A CA 1
ATOM 711 C C . LYS A 1 92 ? -3.198 9.842 12.845 1.00 84.06 92 LYS A C 1
ATOM 713 O O . LYS A 1 92 ? -3.712 10.105 13.921 1.00 84.06 92 LYS A O 1
ATOM 718 N N . ALA A 1 93 ? -3.761 10.150 11.677 1.00 80.94 93 ALA A N 1
ATOM 719 C CA . ALA A 1 93 ? -5.018 10.896 11.564 1.00 80.94 93 ALA A CA 1
ATOM 720 C C . ALA A 1 93 ? -6.211 10.189 12.235 1.00 80.94 93 ALA A C 1
ATOM 722 O O . ALA A 1 93 ? -7.211 10.816 12.558 1.00 80.94 93 ALA A O 1
ATOM 723 N N . VAL A 1 94 ? -6.117 8.873 12.428 1.00 72.69 94 VAL A N 1
ATOM 724 C CA . VAL A 1 94 ? -7.089 8.086 13.192 1.00 72.69 94 VAL A CA 1
ATOM 725 C C . VAL A 1 94 ? -6.822 8.134 14.703 1.00 72.69 94 VAL A C 1
ATOM 727 O O . VAL A 1 94 ? -7.747 7.968 15.495 1.00 72.69 94 VAL A O 1
ATOM 730 N N . SER A 1 95 ? -5.572 8.315 15.116 1.00 68.19 95 SER A N 1
ATOM 731 C CA . SER A 1 95 ? -5.153 8.235 16.521 1.00 68.19 95 SER A CA 1
ATOM 732 C C . SER A 1 95 ? -5.164 9.586 17.252 1.00 68.19 95 SER A C 1
ATOM 734 O O . SER A 1 95 ? -5.137 9.589 18.482 1.00 68.19 95 SER A O 1
ATOM 736 N N . GLU A 1 96 ? -5.172 10.699 16.514 1.00 56.81 96 GLU A N 1
ATOM 7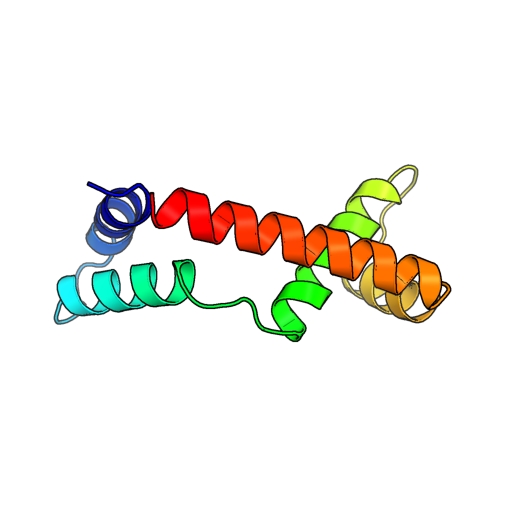37 C CA . GLU A 1 96 ? -5.251 12.088 17.006 1.00 56.81 96 GLU A CA 1
ATOM 738 C C . GLU A 1 96 ? -6.703 12.590 17.089 1.00 56.81 96 GLU A C 1
ATOM 740 O O . GLU A 1 96 ? -7.007 13.323 18.060 1.00 56.81 96 GLU A O 1
#

Foldseek 3Di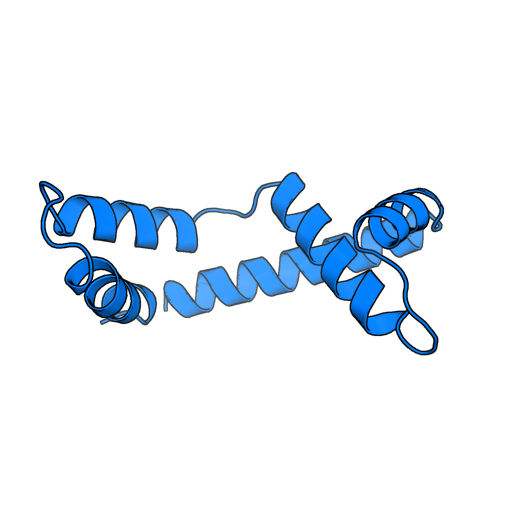:
DFPLLVVLVVVLVPPPDDDDSPVSSVVSLCVLQDQDDLVQLQVQLLVVVCVVPVPDDDDDSVNSVVVLVVDDPVSNVVSSVVSNVVSVVSSVSRVD

Radius of gyration: 17.16 Å; chains: 1; bounding box: 44×23×42 Å

Secondary structure (DSSP, 8-state):
--HHHHHHHHHHTT-TT-S-HHHHHHHHHHHHHSPPPHHHHHHHHHHHHHHHHTTS----HHHHHHHHHHS-HHHHHHHHHHHHHHHHHHHHHHH-

pLDDT: mean 79.77, std 13.81, range [52.0, 96.56]

Sequence (96 aa):
MSIATDEAEEKIERIPCIYNSDDLRKAYVAGRTAEPTEGEIEAGAIAIFSRLTTSAHHMSHDDYVAAWHCIAPEQREEFMAQSKAVLEAARKAVSE

Organism: NCBI:txid1437603